Protein AF-A0A2X3EGE5-F1 (afdb_monomer_lite)

Structure (mmCIF, N/CA/C/O backbone):
data_AF-A0A2X3EGE5-F1
#
_entry.id   AF-A0A2X3EGE5-F1
#
loop_
_atom_site.group_PDB
_atom_site.id
_atom_site.type_symbol
_atom_site.label_atom_id
_atom_site.label_alt_id
_atom_site.label_comp_id
_atom_site.label_asym_id
_atom_site.label_entity_id
_atom_site.label_seq_id
_atom_site.pdbx_PDB_ins_code
_atom_site.Cartn_x
_atom_site.Cartn_y
_atom_site.Cartn_z
_atom_site.occupancy
_atom_site.B_iso_or_equiv
_atom_site.auth_seq_id
_atom_site.auth_comp_id
_atom_site.auth_asym_id
_atom_site.auth_atom_id
_atom_site.pdbx_PDB_model_num
ATOM 1 N N . MET A 1 1 ? 14.602 -12.307 -17.525 1.00 54.31 1 MET A N 1
ATOM 2 C CA . MET A 1 1 ? 15.348 -11.329 -16.702 1.00 54.31 1 MET A CA 1
ATOM 3 C C . MET A 1 1 ? 14.774 -9.964 -17.062 1.00 54.31 1 MET A C 1
ATOM 5 O O . MET A 1 1 ? 15.059 -9.478 -18.135 1.00 54.31 1 MET A O 1
ATOM 9 N N . GLY A 1 2 ? 13.712 -9.480 -16.427 1.00 68.75 2 GLY A N 1
ATOM 10 C CA . GLY A 1 2 ? 13.722 -8.899 -15.085 1.00 68.75 2 GLY A CA 1
ATOM 11 C C . GLY A 1 2 ? 13.310 -7.427 -15.208 1.00 68.75 2 GLY A C 1
ATOM 12 O O . GLY A 1 2 ? 14.100 -6.545 -14.917 1.00 68.75 2 GLY A O 1
ATOM 13 N N . GLU A 1 3 ? 12.102 -7.164 -15.719 1.00 68.75 3 GLU A N 1
ATOM 14 C CA . GLU A 1 3 ? 11.599 -5.803 -15.981 1.00 68.75 3 GLU A CA 1
ATOM 15 C C . GLU A 1 3 ? 10.607 -5.322 -14.912 1.00 68.75 3 GLU A C 1
ATOM 17 O O . GLU A 1 3 ? 9.615 -4.644 -15.217 1.00 68.75 3 GLU A O 1
ATOM 22 N N . ILE A 1 4 ? 10.819 -5.693 -13.647 1.00 77.06 4 ILE A N 1
ATOM 23 C CA . ILE A 1 4 ? 10.079 -5.041 -12.566 1.00 77.06 4 ILE A CA 1
ATOM 24 C C . ILE A 1 4 ? 10.699 -3.654 -12.396 1.00 77.06 4 ILE A C 1
ATOM 26 O O . ILE A 1 4 ? 11.620 -3.438 -11.617 1.00 77.06 4 ILE A O 1
ATOM 30 N N . SER A 1 5 ? 10.217 -2.722 -13.215 1.00 87.94 5 SER A N 1
ATOM 31 C CA . SER A 1 5 ? 10.559 -1.310 -13.126 1.00 87.94 5 SER A CA 1
ATOM 32 C C . SER A 1 5 ? 9.801 -0.684 -11.961 1.00 87.94 5 SER A C 1
ATOM 34 O O . SER A 1 5 ? 8.591 -0.883 -11.819 1.00 87.94 5 SER A O 1
ATOM 36 N N . ILE A 1 6 ? 10.503 0.117 -11.158 1.00 90.38 6 ILE A N 1
ATOM 37 C CA . 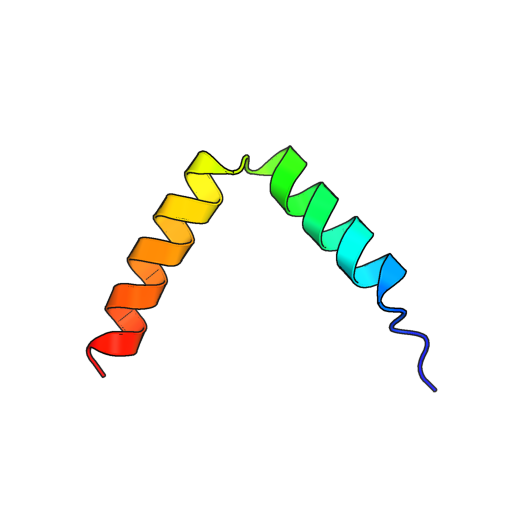ILE A 1 6 ? 9.931 0.897 -10.049 1.00 90.38 6 ILE A CA 1
ATOM 38 C C . ILE A 1 6 ? 8.723 1.709 -10.532 1.00 90.38 6 ILE A C 1
ATOM 40 O O . ILE A 1 6 ? 7.707 1.790 -9.847 1.00 90.38 6 ILE A O 1
ATOM 44 N N . THR A 1 7 ? 8.777 2.226 -11.759 1.00 92.12 7 THR A N 1
ATOM 45 C CA . THR A 1 7 ? 7.668 2.962 -12.367 1.00 92.12 7 THR A CA 1
ATOM 46 C C . THR A 1 7 ? 6.424 2.091 -12.549 1.00 92.12 7 THR A C 1
ATOM 48 O O . THR A 1 7 ? 5.322 2.550 -12.265 1.00 92.12 7 THR A O 1
ATOM 51 N N . LYS A 1 8 ? 6.571 0.821 -12.956 1.00 91.31 8 LYS A N 1
ATOM 52 C CA . LYS A 1 8 ? 5.431 -0.106 -13.082 1.00 91.31 8 LYS A CA 1
ATOM 53 C C . LYS A 1 8 ? 4.792 -0.372 -11.714 1.00 91.31 8 LYS A C 1
ATOM 55 O O . LYS A 1 8 ? 3.569 -0.388 -11.614 1.00 91.31 8 LYS A O 1
ATOM 60 N N . LEU A 1 9 ? 5.598 -0.509 -10.658 1.00 93.62 9 LEU A N 1
ATOM 61 C CA . LEU A 1 9 ? 5.091 -0.681 -9.291 1.00 93.62 9 LEU A CA 1
ATOM 62 C C . LEU A 1 9 ? 4.321 0.551 -8.802 1.00 93.62 9 LEU A C 1
ATOM 64 O O . LEU A 1 9 ? 3.247 0.405 -8.224 1.00 93.62 9 LEU A O 1
ATOM 68 N N . LEU A 1 10 ? 4.824 1.757 -9.079 1.00 94.31 10 LEU A N 1
ATOM 69 C CA . LEU A 1 10 ? 4.134 3.003 -8.732 1.00 94.31 10 LEU A CA 1
ATOM 70 C C . LEU A 1 10 ? 2.794 3.142 -9.460 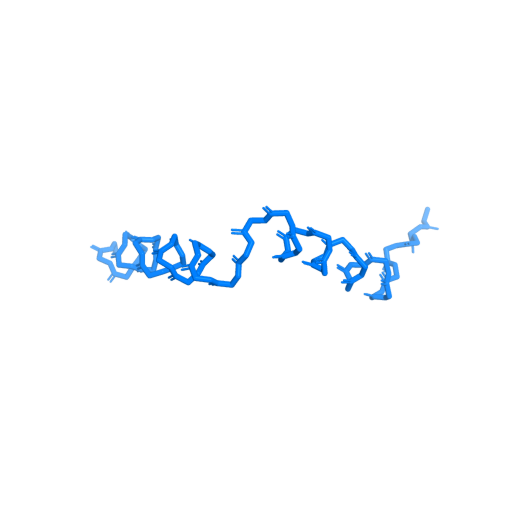1.00 94.31 10 LEU A C 1
ATOM 72 O O . LEU A 1 10 ? 1.810 3.540 -8.843 1.00 94.31 10 LEU A O 1
ATOM 76 N N . VAL A 1 11 ? 2.733 2.769 -10.742 1.00 94.94 11 VAL A N 1
ATOM 77 C CA . VAL A 1 11 ? 1.479 2.772 -11.512 1.00 9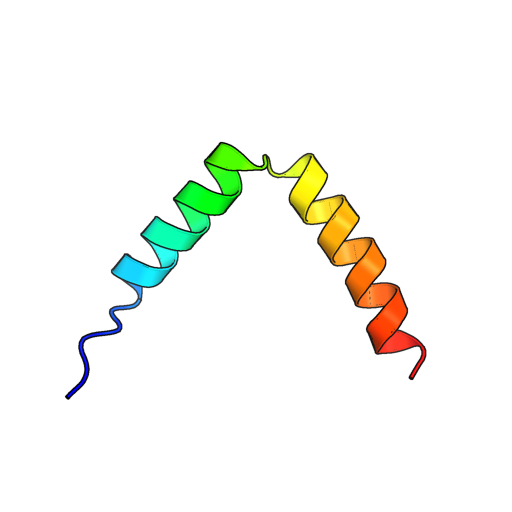4.94 11 VAL A CA 1
ATOM 78 C C . VAL A 1 11 ? 0.468 1.805 -10.898 1.00 94.94 11 VAL A C 1
ATOM 80 O O 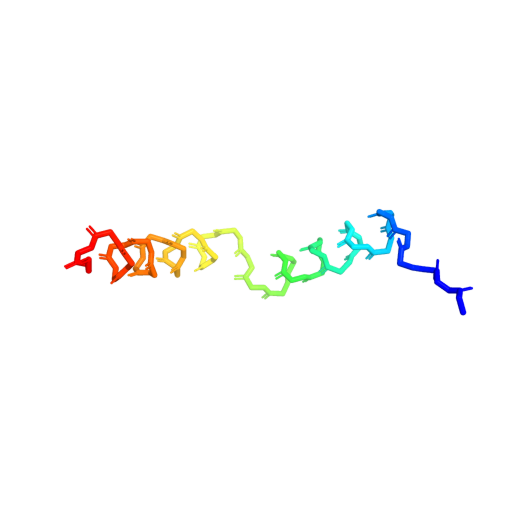. VAL A 1 11 ? -0.679 2.183 -10.670 1.00 94.94 11 VAL A O 1
ATOM 83 N N . VAL A 1 12 ? 0.886 0.582 -10.561 1.00 94.88 12 VAL A N 1
ATOM 84 C CA . VAL A 1 12 ? 0.003 -0.398 -9.907 1.00 94.88 12 VAL A CA 1
ATOM 85 C C . VAL A 1 12 ? -0.463 0.103 -8.537 1.00 94.88 12 VAL A C 1
ATOM 87 O O . VAL A 1 12 ? -1.654 0.037 -8.235 1.00 94.88 12 VAL A O 1
ATOM 90 N N . ALA A 1 13 ? 0.435 0.662 -7.724 1.00 94.69 13 ALA A N 1
ATOM 91 C CA . ALA A 1 13 ? 0.085 1.219 -6.420 1.00 94.69 13 ALA A CA 1
ATOM 92 C C . ALA A 1 13 ? -0.907 2.388 -6.543 1.00 94.69 13 ALA A C 1
ATOM 94 O O . ALA A 1 13 ? -1.879 2.453 -5.790 1.00 94.69 13 ALA A O 1
ATOM 95 N N . ALA A 1 14 ? -0.716 3.273 -7.525 1.00 96.31 14 ALA A N 1
ATOM 96 C CA . ALA A 1 14 ? -1.633 4.374 -7.800 1.00 96.31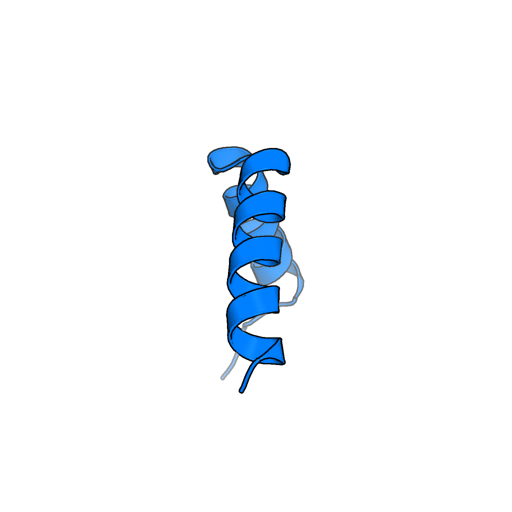 14 ALA A CA 1
ATOM 97 C C . ALA A 1 14 ? -3.027 3.872 -8.209 1.00 96.31 14 ALA A C 1
ATOM 99 O O . ALA A 1 14 ? -4.026 4.410 -7.735 1.00 96.31 14 ALA A O 1
ATOM 100 N N . LEU A 1 15 ? -3.112 2.810 -9.019 1.00 96.75 15 LEU A N 1
ATOM 101 C CA . LEU A 1 15 ? -4.389 2.187 -9.386 1.00 96.75 15 LEU A CA 1
ATOM 102 C C . LEU A 1 15 ? -5.099 1.569 -8.179 1.00 96.75 15 LEU A C 1
ATOM 104 O O . LEU A 1 15 ? -6.303 1.758 -8.014 1.00 96.75 15 LEU A O 1
ATOM 108 N N . ILE A 1 16 ? -4.365 0.882 -7.303 1.00 95.69 16 ILE A N 1
ATOM 109 C CA . ILE A 1 16 ? -4.922 0.341 -6.056 1.00 95.69 16 ILE A CA 1
ATOM 110 C C . ILE A 1 16 ? -5.467 1.485 -5.188 1.00 95.69 16 ILE A C 1
ATOM 112 O O . ILE A 1 16 ? -6.593 1.410 -4.700 1.00 95.69 16 ILE A O 1
ATOM 116 N N . ILE A 1 17 ? -4.714 2.576 -5.038 1.00 95.56 17 ILE A N 1
ATOM 117 C CA . ILE A 1 17 ? -5.164 3.754 -4.286 1.00 95.56 17 ILE A CA 1
ATOM 118 C C . ILE A 1 17 ? -6.401 4.392 -4.927 1.00 95.56 17 ILE A C 1
ATOM 120 O O . ILE A 1 17 ? -7.304 4.800 -4.199 1.00 95.56 17 ILE A O 1
ATOM 124 N N . LEU A 1 18 ? -6.476 4.455 -6.256 1.00 95.75 18 LEU A N 1
ATOM 125 C CA . LEU A 1 18 ? -7.616 5.029 -6.967 1.00 95.75 18 LEU A CA 1
ATOM 126 C C . LEU A 1 18 ? -8.890 4.185 -6.803 1.00 95.75 18 LEU A C 1
ATOM 128 O O . LEU A 1 18 ? -9.961 4.741 -6.579 1.00 95.75 18 LEU A O 1
ATOM 132 N N . VAL A 1 19 ? -8.778 2.855 -6.877 1.00 95.94 19 VAL A N 1
ATOM 133 C CA . VAL A 1 19 ? -9.921 1.931 -6.754 1.00 95.94 19 VAL A CA 1
ATOM 134 C C . VAL A 1 19 ? -10.419 1.832 -5.314 1.00 95.94 19 VAL A C 1
ATOM 136 O O . VAL A 1 19 ? -11.62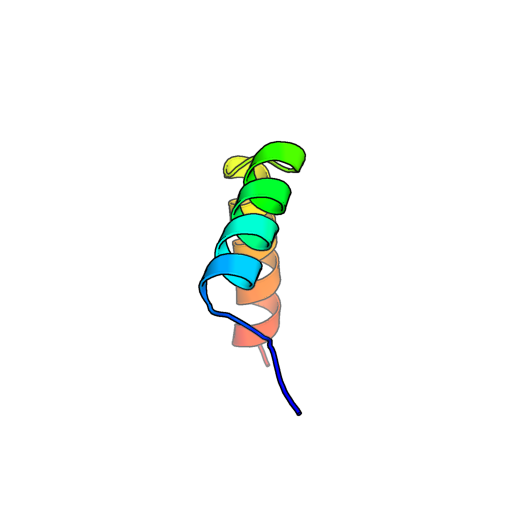3 1.843 -5.066 1.00 95.94 19 VAL A O 1
ATOM 139 N N . PHE A 1 20 ? -9.506 1.718 -4.349 1.00 94.81 20 PHE A N 1
ATOM 140 C CA . PHE A 1 20 ? -9.873 1.485 -2.951 1.00 94.81 20 PHE A CA 1
ATOM 141 C C . PHE A 1 20 ? -10.003 2.773 -2.131 1.00 94.81 20 PHE A C 1
ATOM 143 O O . PHE A 1 20 ? -10.651 2.771 -1.081 1.00 94.81 20 PHE A O 1
ATOM 150 N N . GLY A 1 21 ? -9.412 3.874 -2.593 1.00 93.56 21 GLY A N 1
ATOM 151 C CA . GLY A 1 21 ? -9.294 5.117 -1.843 1.00 93.56 21 GLY A CA 1
ATOM 152 C C . GLY A 1 21 ? -8.287 5.021 -0.690 1.00 93.56 21 GLY A C 1
ATOM 153 O O . GLY A 1 21 ? -8.042 3.969 -0.097 1.00 93.56 21 GLY A O 1
ATOM 154 N N . THR A 1 22 ? -7.721 6.160 -0.296 1.00 93.94 22 THR A N 1
ATOM 155 C CA . THR A 1 22 ? -6.718 6.226 0.784 1.00 93.94 22 THR A CA 1
ATOM 156 C C . THR A 1 22 ? -7.300 5.925 2.167 1.00 93.94 22 THR A C 1
ATOM 158 O O . THR A 1 22 ? -6.617 5.348 3.012 1.00 93.94 22 THR A O 1
ATOM 161 N N . LYS A 1 23 ? -8.576 6.267 2.414 1.00 93.69 23 LYS A N 1
ATOM 162 C CA . LYS A 1 23 ? -9.240 6.021 3.708 1.00 93.69 23 LYS A CA 1
ATOM 163 C C . LYS A 1 23 ? -9.358 4.525 4.020 1.00 93.69 23 LYS A C 1
ATOM 165 O O . LYS A 1 23 ? -9.031 4.141 5.138 1.00 93.69 23 LYS A O 1
ATOM 170 N N . LYS A 1 24 ? -9.770 3.703 3.044 1.00 89.62 24 LYS A N 1
ATOM 171 C CA . LYS A 1 24 ? -9.954 2.249 3.211 1.00 89.62 24 LYS A CA 1
ATOM 172 C C . LYS A 1 24 ? -8.619 1.509 3.305 1.00 89.62 24 LYS A C 1
ATOM 174 O O . LYS A 1 24 ? -8.490 0.586 4.100 1.00 89.62 24 LYS A O 1
ATOM 179 N N . LEU A 1 25 ? -7.610 1.950 2.547 1.00 93.06 25 LEU A N 1
ATOM 180 C CA . LEU A 1 25 ? -6.247 1.420 2.653 1.00 93.06 25 LEU A CA 1
ATOM 181 C C . LEU A 1 25 ? -5.608 1.740 4.010 1.00 93.06 25 LEU A C 1
ATOM 183 O O . LEU A 1 25 ? -4.918 0.893 4.566 1.00 93.06 25 LEU A O 1
ATOM 187 N N . ARG A 1 26 ? -5.873 2.925 4.577 1.00 92.44 26 ARG A N 1
ATOM 188 C CA . ARG A 1 26 ? -5.368 3.305 5.904 1.00 92.44 26 ARG A CA 1
ATOM 189 C C . ARG A 1 26 ? -5.983 2.473 7.027 1.00 92.44 26 ARG A C 1
ATOM 191 O O . ARG A 1 26 ? -5.251 2.060 7.917 1.00 92.44 26 ARG A O 1
ATOM 198 N N . THR A 1 27 ? -7.297 2.241 7.003 1.00 91.19 27 THR A N 1
ATOM 199 C CA . THR A 1 27 ? -7.951 1.393 8.016 1.00 91.19 27 THR A CA 1
ATOM 200 C C . THR A 1 27 ? -7.465 -0.047 7.910 1.00 91.19 27 THR A C 1
ATOM 202 O O . THR A 1 27 ? -7.019 -0.593 8.907 1.00 91.19 27 THR A O 1
ATOM 205 N N . LEU A 1 28 ? -7.402 -0.606 6.693 1.00 90.06 28 LEU A N 1
ATOM 206 C CA . LEU A 1 28 ? -6.855 -1.949 6.469 1.00 90.06 28 LEU A CA 1
ATOM 207 C C . LEU A 1 28 ? -5.389 -2.062 6.918 1.00 90.06 28 LEU A C 1
ATOM 209 O O . LEU A 1 28 ? -5.028 -3.030 7.569 1.00 90.06 28 LEU A O 1
ATOM 213 N N . GLY A 1 29 ? -4.541 -1.076 6.614 1.00 88.56 29 GLY A N 1
ATOM 214 C CA . GLY A 1 29 ? -3.148 -1.068 7.068 1.00 88.56 29 GLY A CA 1
ATOM 215 C C . GLY A 1 29 ? -3.008 -0.965 8.590 1.00 88.56 29 GLY A C 1
ATOM 216 O O . GLY A 1 29 ? -2.126 -1.601 9.158 1.00 88.56 29 GLY A O 1
ATOM 217 N N . GLY A 1 30 ? -3.891 -0.210 9.251 1.00 88.25 30 GLY A N 1
ATOM 218 C CA . GLY A 1 30 ? -3.964 -0.146 10.712 1.00 88.25 30 GLY A CA 1
ATOM 219 C C . GLY A 1 30 ? -4.365 -1.487 11.322 1.00 88.25 30 GLY A C 1
ATOM 220 O O . GLY A 1 30 ? -3.653 -1.996 12.182 1.00 88.25 30 GLY A O 1
ATOM 221 N N . ASP A 1 31 ? -5.439 -2.097 10.821 1.00 88.00 31 ASP A N 1
ATOM 222 C CA . ASP A 1 31 ? -5.960 -3.376 11.323 1.00 88.00 31 ASP A CA 1
ATOM 223 C C . ASP A 1 31 ? -4.945 -4.515 11.136 1.00 88.00 31 ASP A C 1
ATOM 225 O O . ASP A 1 31 ? -4.729 -5.333 12.031 1.00 88.00 31 ASP A O 1
ATOM 229 N N . LEU A 1 32 ? -4.261 -4.534 9.989 1.00 85.00 32 LEU A N 1
ATOM 230 C CA . LEU A 1 32 ? -3.192 -5.491 9.714 1.00 85.00 32 LEU A CA 1
ATOM 231 C C . LEU A 1 32 ? -1.948 -5.215 10.571 1.00 85.00 32 LEU A C 1
ATOM 233 O O . LEU A 1 32 ? -1.348 -6.153 11.085 1.00 85.00 32 LEU A O 1
ATOM 237 N N . GLY A 1 33 ? -1.570 -3.950 10.770 1.00 84.62 33 GLY A N 1
ATOM 238 C CA . GLY A 1 33 ? -0.415 -3.575 11.590 1.00 84.62 33 GLY A CA 1
ATOM 239 C C . GLY A 1 33 ? -0.549 -4.022 13.046 1.00 84.62 33 GLY A C 1
ATOM 240 O O . GLY A 1 33 ? 0.398 -4.571 13.605 1.00 84.62 33 GLY A O 1
ATOM 241 N N . VAL A 1 34 ? -1.741 -3.879 13.632 1.00 78.31 34 VAL A N 1
ATOM 242 C CA . VAL A 1 34 ? -2.025 -4.354 14.998 1.00 78.31 34 VAL A CA 1
ATOM 243 C C . VAL A 1 34 ? -1.944 -5.884 15.077 1.00 78.31 34 VAL A C 1
ATOM 245 O O . VAL A 1 34 ? -1.416 -6.419 16.048 1.00 78.31 34 VAL A O 1
ATOM 248 N N . GLY A 1 35 ? -2.398 -6.590 14.034 1.00 78.88 35 GLY A N 1
ATOM 249 C CA . GLY A 1 35 ? -2.317 -8.051 13.951 1.00 78.88 35 GLY A CA 1
ATOM 250 C C . GLY A 1 35 ? -0.888 -8.606 13.862 1.00 78.88 35 GLY A C 1
ATOM 251 O O . GLY A 1 35 ? -0.630 -9.683 14.388 1.00 78.88 35 GLY A O 1
ATOM 252 N N . TYR A 1 36 ? 0.045 -7.874 13.241 1.00 64.81 36 TYR A N 1
ATOM 253 C CA . TYR A 1 36 ? 1.458 -8.273 13.152 1.00 64.81 36 TYR A CA 1
ATOM 254 C C . TYR A 1 36 ? 2.308 -7.814 14.343 1.00 64.81 36 TYR A C 1
ATOM 256 O O . TYR A 1 36 ? 3.286 -8.474 14.664 1.00 64.81 36 TYR A O 1
ATOM 264 N N . GLN A 1 37 ? 1.962 -6.699 14.992 1.00 68.69 37 GLN A N 1
ATOM 265 C CA . GLN A 1 37 ? 2.711 -6.165 16.139 1.00 68.69 37 GLN A CA 1
ATOM 266 C C . GLN A 1 37 ? 2.394 -6.893 17.463 1.00 68.69 37 GLN A C 1
ATOM 268 O O . GLN A 1 37 ? 3.109 -6.714 18.445 1.00 68.69 37 GLN A O 1
ATOM 273 N N . GLY A 1 38 ? 1.315 -7.685 17.499 1.00 62.12 38 GLY A N 1
ATOM 274 C CA . GLY A 1 38 ? 0.914 -8.508 18.647 1.00 62.12 38 GLY A CA 1
ATOM 275 C C . GLY A 1 38 ? 1.411 -9.962 18.631 1.00 62.12 38 GLY A C 1
ATOM 276 O O . GLY A 1 38 ? 1.076 -10.699 19.558 1.00 62.12 38 GLY A O 1
ATOM 277 N N . LEU A 1 39 ? 2.158 -10.372 17.596 1.00 60.50 39 LEU A N 1
ATOM 278 C CA . LEU A 1 39 ? 2.919 -11.632 17.525 1.00 60.50 39 LEU A CA 1
ATOM 279 C C . LEU A 1 39 ? 4.367 -11.392 17.965 1.00 60.50 39 LEU A C 1
ATOM 281 O O . LEU A 1 39 ? 4.929 -12.304 18.609 1.00 60.50 39 LEU A O 1
#

Radius of gyration: 13.64 Å; chains: 1; bounding box: 25×18×35 Å

Sequence (39 aa):
MGEISITKLLVVAALIILVFGTKKLRTLGGDLGVGYQGL

InterPro domains:
  IPR003369 Sec-independent protein translocase protein TatA/B/E [PF02416] (4-36)

Secondary structure (DSSP, 8-state):
-----HHHHHHHHHHHHHHHHHHHHHHHHHHHHHHHHT-

Organism: Klebsiella pneumoniae (NCBI:txid573)

pLDDT: mean 86.13, std 11.58, range [54.31, 96.75]

Foldseek 3Di:
DDPPDPVVVVVVVVVVCVVQPPVNVVVVCVVVVVVVVVD